Protein AF-A0A1Y5GME9-F1 (afdb_monomer)

Sequence (101 aa):
MDTKKAIMILSELEQRVSQVKAVLVEQTTKKDYQSLDSLKPLVDSHAKEHKVLLSDIATLADISPNTLTRLLKDPQSAKVSTLTAVLGVLGKSLYIGQNNG

Mean predicted aligned error: 10.36 Å

Secondary structure (DSSP, 8-state):
--HHHHHHHHHHHHHHHHHHHHHHHHHHH------GGGHHHHHHHHHHHHT--HHHHHHHTT--HHHHHHHHH-SSSS-HHHHHHHHHHTT----------

Foldseek 3Di:
DCPPVVVVVVVVVVVVVVVVVVVVVVVVPPPPDDDLLCVLVLLVVLCVVVVHDCCVLCVQLVHHSVLSVVCNVPVPPHDPSSVQSSCVSSVHGDDDDDPPD

Radius of gyration: 22.22 Å; Cα contacts (8 Å, |Δi|>4): 53; chains: 1; bounding box: 47×30×63 Å

Solvent-accessible surface area (backbone atoms only — not comparable to full-atom values): 6096 Å² total; per-residue (Å²): 140,55,67,66,58,54,52,52,51,50,54,53,49,53,51,50,53,52,51,53,52,51,52,53,52,56,65,72,64,64,79,84,81,73,64,71,87,49,48,41,64,50,52,55,48,50,27,62,77,70,73,48,53,70,60,53,52,17,54,73,34,74,45,51,57,66,56,47,54,47,34,59,73,43,56,86,82,44,57,66,68,60,52,46,32,48,33,47,72,71,76,46,80,86,82,88,76,84,84,83,122

Structure (mmCIF, N/CA/C/O backbone):
data_AF-A0A1Y5GME9-F1
#
_entry.id   AF-A0A1Y5GME9-F1
#
loop_
_atom_site.group_PDB
_atom_site.id
_atom_site.type_symbol
_atom_site.label_atom_id
_atom_site.label_alt_id
_atom_site.label_comp_id
_atom_site.label_asym_id
_atom_site.label_entity_id
_atom_site.label_seq_id
_atom_site.pdbx_PDB_ins_code
_atom_site.Cartn_x
_atom_site.Cartn_y
_atom_site.Cartn_z
_atom_site.occupancy
_atom_site.B_iso_or_equiv
_atom_site.auth_seq_id
_atom_site.auth_comp_id
_atom_site.auth_asym_id
_atom_site.auth_atom_id
_atom_site.pdbx_PDB_model_num
ATOM 1 N N . MET A 1 1 ? 33.124 4.239 -48.886 1.00 54.19 1 MET A N 1
ATOM 2 C CA . MET A 1 1 ? 31.991 3.959 -47.973 1.00 54.19 1 MET A CA 1
ATOM 3 C C . MET A 1 1 ? 31.730 2.455 -47.981 1.00 54.19 1 MET A C 1
ATOM 5 O O . MET A 1 1 ? 30.728 1.990 -48.493 1.00 54.19 1 MET A O 1
ATOM 9 N N . ASP A 1 2 ? 32.741 1.640 -47.703 1.00 65.50 2 ASP A N 1
ATOM 10 C CA . ASP A 1 2 ? 33.258 1.271 -46.369 1.00 65.50 2 ASP A CA 1
ATOM 11 C C . ASP A 1 2 ? 32.336 0.317 -45.615 1.00 65.50 2 ASP A C 1
ATOM 13 O O . ASP A 1 2 ? 31.858 0.595 -44.519 1.00 65.50 2 ASP A O 1
ATOM 17 N N . THR A 1 3 ? 32.155 -0.865 -46.198 1.00 77.19 3 THR A N 1
ATOM 18 C CA . THR A 1 3 ? 31.574 -2.057 -45.566 1.00 77.19 3 THR A CA 1
ATOM 19 C C . THR A 1 3 ? 32.194 -2.330 -44.189 1.00 77.19 3 THR A C 1
ATOM 21 O O . THR A 1 3 ? 31.492 -2.722 -43.265 1.00 77.19 3 THR A O 1
ATOM 24 N N . LYS A 1 4 ? 33.487 -2.021 -44.002 1.00 80.00 4 LYS A N 1
ATOM 25 C CA . LYS A 1 4 ? 34.169 -2.071 -42.695 1.00 80.00 4 LYS A CA 1
ATOM 26 C C . LYS A 1 4 ? 33.574 -1.112 -41.660 1.00 80.00 4 LYS A C 1
ATOM 28 O O . LYS A 1 4 ? 33.429 -1.484 -40.502 1.00 80.00 4 LYS A O 1
ATOM 33 N N . LYS A 1 5 ? 33.200 0.102 -42.071 1.00 81.88 5 LYS A N 1
ATOM 34 C CA . LYS A 1 5 ? 32.574 1.097 -41.189 1.00 81.88 5 LYS A CA 1
ATOM 35 C C . LYS A 1 5 ? 31.168 0.653 -40.780 1.00 81.88 5 LYS A C 1
ATOM 37 O O . LYS A 1 5 ? 30.800 0.825 -39.626 1.00 81.88 5 LYS A O 1
ATOM 42 N N . ALA A 1 6 ? 30.421 0.023 -41.689 1.00 82.00 6 ALA A N 1
ATOM 43 C CA . ALA A 1 6 ? 29.112 -0.555 -41.381 1.00 82.00 6 ALA A CA 1
ATOM 44 C C . ALA A 1 6 ? 29.204 -1.736 -40.394 1.00 82.00 6 ALA A C 1
ATOM 46 O O . ALA A 1 6 ? 28.432 -1.790 -39.442 1.00 82.00 6 ALA A O 1
ATOM 47 N N . ILE A 1 7 ? 30.182 -2.634 -40.571 1.00 88.31 7 ILE A N 1
ATOM 48 C CA . ILE A 1 7 ? 30.429 -3.764 -39.654 1.00 88.31 7 ILE A CA 1
ATOM 49 C C . ILE A 1 7 ? 30.818 -3.266 -38.256 1.00 88.31 7 ILE A C 1
ATOM 51 O O . ILE A 1 7 ? 30.322 -3.776 -37.256 1.00 88.31 7 ILE A O 1
ATOM 55 N N . MET A 1 8 ? 31.664 -2.237 -38.182 1.00 88.38 8 MET A N 1
ATOM 56 C CA . MET A 1 8 ? 32.070 -1.635 -36.912 1.00 88.38 8 MET A CA 1
ATOM 57 C C . MET A 1 8 ? 30.876 -1.021 -36.167 1.00 88.38 8 MET A C 1
ATOM 59 O O . MET A 1 8 ? 30.704 -1.275 -34.980 1.00 88.38 8 MET A O 1
ATOM 63 N N . ILE A 1 9 ? 30.010 -0.287 -36.875 1.00 90.12 9 ILE A N 1
ATOM 64 C CA . ILE A 1 9 ? 28.792 0.298 -36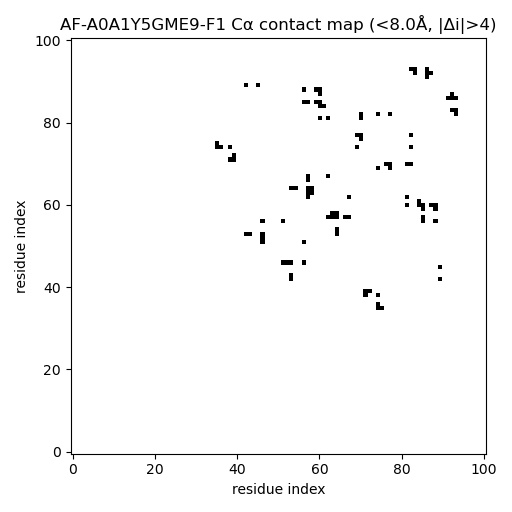.293 1.00 90.12 9 ILE A CA 1
ATOM 65 C C . ILE A 1 9 ? 27.836 -0.794 -35.793 1.00 90.12 9 ILE A C 1
ATOM 67 O O . ILE A 1 9 ? 27.270 -0.657 -34.712 1.00 90.12 9 ILE A O 1
ATOM 71 N N . LEU A 1 10 ? 27.663 -1.885 -36.547 1.00 89.75 10 LEU A N 1
ATOM 72 C CA . LEU A 1 10 ? 26.821 -3.012 -36.132 1.00 89.75 10 LEU A CA 1
ATOM 73 C C . LEU A 1 10 ? 27.333 -3.665 -34.842 1.00 89.75 10 LEU A C 1
ATOM 75 O O . LEU A 1 10 ? 26.555 -3.841 -33.909 1.00 89.75 10 LEU A O 1
ATOM 79 N N . SER A 1 11 ? 28.639 -3.927 -34.748 1.00 89.94 11 SER A N 1
ATOM 80 C CA . SER A 1 11 ? 29.253 -4.477 -33.531 1.00 89.94 11 SER A CA 1
ATOM 81 C C . SER A 1 11 ? 29.060 -3.559 -32.320 1.00 89.94 11 SER A C 1
ATOM 83 O O . SER A 1 11 ? 28.779 -4.025 -31.215 1.00 89.94 11 SER A O 1
ATOM 85 N N . GLU A 1 12 ? 29.191 -2.249 -32.518 1.00 90.62 12 GLU A N 1
ATOM 86 C CA . GLU A 1 12 ? 29.047 -1.263 -31.449 1.00 90.62 12 GLU A CA 1
ATOM 87 C C . GLU A 1 12 ? 27.586 -1.148 -30.975 1.00 90.62 12 GLU A C 1
ATOM 89 O O . GLU A 1 12 ? 27.313 -1.012 -29.779 1.00 90.62 12 GLU A O 1
ATOM 94 N N . LEU A 1 13 ? 26.625 -1.273 -31.898 1.00 91.00 13 LEU A N 1
ATOM 95 C CA . LEU A 1 13 ? 25.197 -1.330 -31.583 1.00 91.00 13 LEU A CA 1
ATOM 96 C C . LEU A 1 13 ? 24.829 -2.603 -30.812 1.00 91.00 13 LEU A C 1
ATOM 98 O O . LEU A 1 13 ? 24.113 -2.519 -29.816 1.00 91.00 13 LEU A O 1
ATOM 102 N N . GLU A 1 14 ? 25.340 -3.766 -31.215 1.00 92.94 14 GLU A N 1
ATOM 103 C CA . GLU A 1 14 ? 25.105 -5.038 -30.516 1.00 92.94 14 GLU A CA 1
ATOM 104 C C . GLU A 1 14 ? 25.644 -5.012 -29.080 1.00 92.94 14 GLU A C 1
ATOM 106 O O . GLU A 1 14 ? 24.975 -5.465 -28.139 1.00 92.94 14 GLU A O 1
ATOM 111 N N . GLN A 1 15 ? 26.821 -4.413 -28.887 1.00 91.62 15 GLN A N 1
ATOM 112 C CA . GLN A 1 15 ? 27.411 -4.233 -27.565 1.00 91.62 15 GLN A CA 1
ATOM 113 C C . GLN A 1 15 ? 26.549 -3.314 -26.686 1.00 91.62 15 GLN A C 1
ATOM 115 O O . GLN A 1 15 ? 26.267 -3.649 -25.532 1.00 91.62 15 GLN A O 1
ATOM 120 N N . ARG A 1 16 ? 26.057 -2.193 -27.231 1.00 90.69 16 ARG A N 1
ATOM 121 C CA . ARG A 1 16 ? 25.149 -1.280 -26.514 1.00 90.69 16 ARG A CA 1
ATOM 122 C C . ARG A 1 16 ? 23.815 -1.938 -26.163 1.00 90.69 16 ARG A C 1
ATOM 124 O O . ARG A 1 16 ? 23.337 -1.776 -25.044 1.00 90.69 16 ARG A O 1
ATOM 131 N N . VAL A 1 17 ? 23.228 -2.717 -27.074 1.00 91.94 17 VAL A N 1
ATOM 132 C CA . VAL A 1 17 ? 21.984 -3.462 -26.809 1.00 91.94 17 VAL A CA 1
ATOM 133 C C . VAL A 1 17 ? 22.183 -4.467 -25.673 1.00 91.94 17 VAL A C 1
ATOM 135 O O . VAL A 1 17 ? 21.316 -4.598 -24.809 1.00 91.94 17 VAL A O 1
ATOM 138 N N . SER A 1 18 ? 23.330 -5.144 -25.635 1.00 89.31 18 SER A N 1
ATOM 139 C CA . SER A 1 18 ? 23.660 -6.091 -24.564 1.00 89.31 18 SER A CA 1
ATOM 140 C C . SER A 1 18 ? 23.813 -5.398 -23.206 1.00 89.31 18 SER A C 1
ATOM 142 O O . SER A 1 18 ? 23.293 -5.890 -22.207 1.00 89.31 18 SER A O 1
ATOM 144 N N . GLN A 1 19 ? 24.437 -4.217 -23.171 1.00 85.88 19 GLN A N 1
ATOM 145 C CA . GLN A 1 19 ? 24.551 -3.402 -21.955 1.00 85.88 19 GLN A CA 1
ATOM 146 C C . GLN A 1 19 ? 23.184 -2.920 -21.452 1.00 85.88 19 GLN A C 1
ATOM 148 O O . GLN A 1 19 ? 22.894 -3.035 -20.265 1.00 85.88 19 GLN A O 1
ATOM 153 N N . VAL A 1 20 ? 22.307 -2.448 -22.345 1.00 86.44 20 VAL A N 1
ATOM 154 C CA . VAL A 1 20 ? 20.946 -2.017 -21.974 1.00 86.44 20 VAL A CA 1
ATOM 155 C C . VAL A 1 20 ? 20.134 -3.180 -21.398 1.00 86.44 20 VAL A C 1
ATOM 157 O O . VAL A 1 20 ? 19.443 -3.009 -20.395 1.00 86.44 20 VAL A O 1
ATOM 160 N N . LYS A 1 21 ? 20.245 -4.379 -21.984 1.00 85.12 21 LYS A N 1
ATOM 161 C CA . LYS A 1 21 ? 19.589 -5.584 -21.453 1.00 85.12 21 LYS A CA 1
ATOM 162 C C . LYS A 1 21 ? 20.106 -5.953 -20.061 1.00 85.12 21 LYS A C 1
ATOM 164 O O . LYS A 1 21 ? 19.294 -6.278 -19.201 1.00 85.12 21 LYS A O 1
ATOM 169 N N . ALA A 1 22 ? 21.417 -5.875 -19.826 1.00 77.44 22 ALA A N 1
ATOM 170 C CA . ALA A 1 22 ? 22.006 -6.157 -18.517 1.00 77.44 22 ALA A CA 1
ATOM 171 C C . ALA A 1 22 ? 21.506 -5.180 -17.438 1.00 77.44 22 ALA A C 1
ATOM 173 O O . ALA A 1 22 ? 21.070 -5.618 -16.377 1.00 77.44 22 ALA A O 1
ATOM 174 N N . VAL A 1 23 ? 21.456 -3.878 -17.745 1.00 74.56 23 VAL A N 1
ATOM 175 C CA . VAL A 1 23 ? 20.917 -2.855 -16.831 1.00 74.56 23 VAL A CA 1
ATOM 176 C C . VAL A 1 23 ? 19.439 -3.101 -16.519 1.00 74.56 23 VAL A C 1
ATOM 178 O O . VAL A 1 23 ? 19.035 -2.983 -15.364 1.00 74.56 23 VAL A O 1
ATOM 181 N N . LEU A 1 24 ? 18.632 -3.497 -17.511 1.00 70.56 24 LEU A N 1
ATOM 182 C CA . LEU A 1 24 ? 17.232 -3.863 -17.273 1.00 70.56 24 LEU A CA 1
ATOM 183 C C . LEU A 1 24 ? 17.112 -5.051 -16.306 1.00 70.56 24 LEU A C 1
ATOM 185 O O . LEU A 1 24 ? 16.288 -5.024 -15.395 1.00 70.56 24 LEU A O 1
ATOM 189 N N . VAL A 1 25 ? 17.944 -6.082 -16.480 1.00 67.94 25 VAL A N 1
ATOM 190 C CA . VAL A 1 25 ? 17.938 -7.269 -15.611 1.00 67.94 25 VAL A CA 1
ATOM 191 C C . VAL A 1 25 ? 18.355 -6.905 -14.183 1.00 67.94 25 VAL A C 1
ATOM 193 O O . VAL A 1 25 ? 17.680 -7.299 -13.231 1.00 67.94 25 VAL A O 1
ATOM 196 N N . GLU A 1 26 ? 19.401 -6.097 -14.008 1.00 58.91 26 GLU A N 1
ATOM 197 C CA . GLU A 1 26 ? 19.848 -5.613 -12.693 1.00 58.91 26 GLU A CA 1
ATOM 198 C C . GLU A 1 26 ? 18.791 -4.744 -11.991 1.00 58.91 26 GLU A C 1
ATOM 200 O O . GLU A 1 26 ? 18.537 -4.904 -10.794 1.00 58.91 26 GLU A O 1
ATOM 205 N N . GLN A 1 27 ? 18.093 -3.881 -12.736 1.00 57.03 27 GLN A N 1
ATOM 206 C CA . GLN A 1 27 ? 16.979 -3.087 -12.210 1.00 57.03 27 GLN A CA 1
ATOM 207 C C . GLN A 1 27 ? 15.77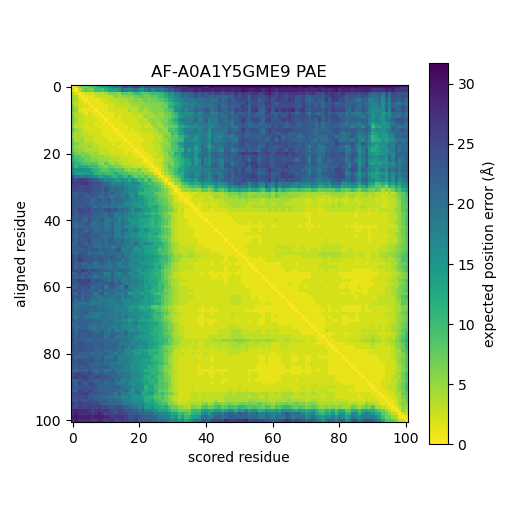0 -3.947 -11.812 1.00 57.03 27 GLN A C 1
ATOM 209 O O . GLN A 1 27 ? 15.092 -3.628 -10.839 1.00 57.03 27 GLN A O 1
ATOM 214 N N . THR A 1 28 ? 15.512 -5.061 -12.506 1.00 53.31 28 THR A N 1
ATOM 215 C CA . THR A 1 28 ? 14.424 -5.992 -12.141 1.00 53.31 28 THR A CA 1
ATOM 216 C C . THR A 1 28 ? 14.760 -6.933 -10.980 1.00 53.31 28 THR A C 1
ATOM 218 O O . THR A 1 28 ? 13.852 -7.515 -10.386 1.00 53.31 28 THR A O 1
ATOM 221 N N . THR A 1 29 ? 16.039 -7.102 -10.629 1.00 53.62 29 THR A N 1
ATOM 222 C CA . THR A 1 29 ? 16.481 -8.103 -9.636 1.00 53.62 29 THR A CA 1
ATOM 223 C C . THR A 1 29 ? 16.746 -7.528 -8.250 1.00 53.62 29 THR A C 1
ATOM 225 O O . THR A 1 29 ? 16.650 -8.261 -7.261 1.00 53.62 29 THR A O 1
ATOM 228 N N . LYS A 1 30 ? 16.998 -6.220 -8.124 1.00 53.28 30 LYS A N 1
ATOM 229 C CA . LYS A 1 30 ? 17.152 -5.577 -6.817 1.00 53.28 30 LYS A CA 1
ATOM 230 C C . LYS A 1 30 ? 15.781 -5.276 -6.205 1.00 53.28 30 LYS A C 1
ATOM 232 O O . LYS A 1 30 ? 15.243 -4.182 -6.342 1.00 53.28 30 LYS A O 1
ATOM 237 N N . LYS A 1 31 ? 15.200 -6.269 -5.528 1.00 63.53 31 LYS A N 1
ATOM 238 C CA . LYS A 1 31 ? 13.998 -6.073 -4.707 1.00 63.53 31 LYS A CA 1
ATOM 239 C C . LYS A 1 31 ? 14.355 -5.187 -3.510 1.00 63.53 31 LYS A C 1
ATOM 241 O O . LYS A 1 31 ? 14.988 -5.651 -2.566 1.00 63.53 31 LYS A O 1
ATOM 246 N N . ASP A 1 32 ? 13.988 -3.912 -3.587 1.00 80.06 32 ASP A N 1
ATOM 247 C CA . ASP A 1 32 ? 14.129 -2.955 -2.490 1.00 80.06 32 ASP A CA 1
ATOM 248 C C . ASP A 1 32 ? 12.993 -3.176 -1.483 1.00 80.06 32 ASP A C 1
ATOM 250 O O . ASP A 1 32 ? 11.864 -2.713 -1.668 1.00 80.06 32 ASP A O 1
ATOM 254 N N . TYR A 1 33 ? 13.261 -3.992 -0.463 1.00 85.12 33 TYR A N 1
ATOM 255 C CA . TYR A 1 33 ? 12.308 -4.241 0.613 1.00 85.12 33 TYR A CA 1
ATOM 256 C C . TYR A 1 33 ? 12.376 -3.106 1.629 1.00 85.12 33 TYR A C 1
ATOM 258 O O . TYR A 1 33 ? 13.453 -2.741 2.096 1.00 85.12 33 TYR A O 1
ATOM 266 N N . GLN A 1 34 ? 11.214 -2.595 2.018 1.00 87.75 34 GLN A N 1
ATOM 267 C CA . GLN A 1 34 ? 11.102 -1.588 3.067 1.00 87.75 34 GLN A CA 1
ATOM 268 C C . GLN A 1 34 ? 10.468 -2.197 4.314 1.00 87.75 34 GLN A C 1
ATOM 270 O O . GLN A 1 34 ? 9.634 -3.102 4.216 1.00 87.75 34 GLN A O 1
ATOM 275 N N . SER A 1 35 ? 10.871 -1.695 5.486 1.00 89.69 35 SER A N 1
ATOM 276 C CA . SER A 1 35 ? 10.229 -2.063 6.750 1.00 89.69 35 SER A CA 1
ATOM 277 C C . SER A 1 35 ? 8.755 -1.672 6.720 1.00 89.69 35 SER A C 1
ATOM 279 O O . SER A 1 35 ? 8.363 -0.675 6.107 1.00 89.69 35 SER A O 1
ATOM 281 N N . LEU A 1 36 ? 7.939 -2.426 7.451 1.00 89.94 36 LEU A N 1
ATOM 282 C CA . LEU A 1 36 ? 6.528 -2.122 7.622 1.00 89.94 36 LEU A CA 1
ATOM 283 C C . LEU A 1 36 ? 6.297 -0.756 8.295 1.00 89.94 36 LEU A C 1
ATOM 2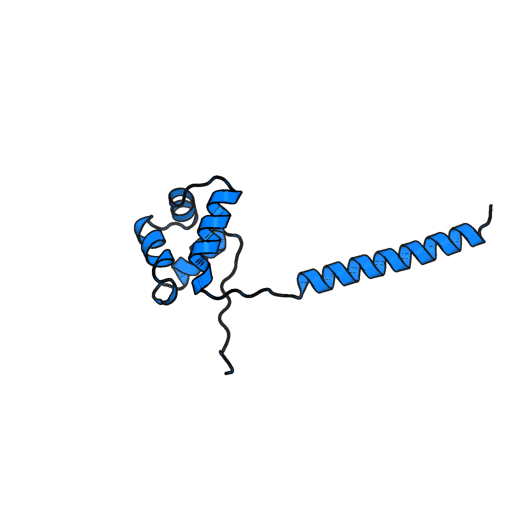85 O O . LEU A 1 36 ? 5.296 -0.096 8.024 1.00 89.94 36 LEU A O 1
ATOM 289 N N . ASP A 1 37 ? 7.252 -0.286 9.098 1.00 90.00 37 ASP A N 1
ATOM 290 C CA . ASP A 1 37 ? 7.197 1.034 9.742 1.00 90.00 37 ASP A CA 1
ATOM 291 C C . ASP A 1 37 ? 7.219 2.189 8.721 1.00 90.00 37 ASP A C 1
ATOM 293 O O . ASP A 1 37 ? 6.777 3.302 9.006 1.00 90.00 37 ASP A O 1
ATOM 297 N N . SER A 1 38 ? 7.680 1.927 7.493 1.00 91.50 38 SER A N 1
ATOM 298 C CA . SER A 1 38 ? 7.670 2.885 6.383 1.00 91.50 38 SER A CA 1
ATOM 299 C C . SER A 1 38 ? 6.304 3.008 5.693 1.00 91.50 38 SER A C 1
ATOM 301 O O . SER A 1 38 ? 6.157 3.825 4.782 1.00 91.50 38 SER A O 1
ATOM 303 N N . LEU A 1 39 ? 5.281 2.255 6.123 1.00 94.75 39 LEU A N 1
ATOM 304 C CA . LEU A 1 39 ? 3.963 2.246 5.480 1.00 94.75 39 LEU A CA 1
ATOM 305 C C . LEU A 1 39 ? 3.306 3.631 5.450 1.00 94.75 39 LEU A C 1
ATOM 307 O O . LEU A 1 39 ? 2.787 4.038 4.413 1.00 94.75 39 LEU A O 1
ATOM 311 N N . LYS A 1 40 ? 3.329 4.375 6.561 1.00 96.31 40 LYS A N 1
ATOM 312 C CA . LYS A 1 40 ? 2.699 5.701 6.608 1.00 96.31 40 LYS A CA 1
ATOM 313 C C . LYS A 1 40 ? 3.366 6.702 5.651 1.00 96.31 40 LYS A C 1
ATOM 315 O O . LYS A 1 40 ? 2.648 7.268 4.828 1.00 96.31 40 LYS A O 1
ATOM 320 N N . PRO A 1 41 ? 4.700 6.886 5.678 1.00 95.50 41 PRO A N 1
ATOM 321 C CA . PRO A 1 41 ? 5.395 7.701 4.682 1.00 95.50 41 PRO A CA 1
ATOM 322 C C . PRO A 1 41 ? 5.108 7.298 3.229 1.00 95.50 41 PRO A C 1
ATOM 324 O O . PRO A 1 41 ? 4.989 8.174 2.371 1.00 95.50 41 PRO A O 1
ATOM 327 N N . LEU A 1 42 ? 4.969 5.997 2.947 1.00 95.00 42 LEU A N 1
ATOM 328 C CA . LEU A 1 42 ? 4.628 5.491 1.614 1.00 95.00 42 LEU A CA 1
ATOM 329 C C . LEU A 1 42 ? 3.218 5.904 1.184 1.00 95.00 42 LEU A C 1
ATOM 331 O O . LEU A 1 42 ? 3.037 6.395 0.071 1.00 95.00 42 LEU A O 1
ATOM 335 N N . VAL A 1 43 ? 2.228 5.731 2.061 1.00 96.94 43 VAL A N 1
ATOM 336 C CA . VAL A 1 43 ? 0.835 6.114 1.791 1.00 96.94 43 VAL A CA 1
ATOM 337 C C . VAL A 1 43 ? 0.709 7.627 1.611 1.00 96.94 43 VAL A C 1
ATOM 339 O O . VAL A 1 43 ? 0.077 8.072 0.655 1.00 96.94 43 VAL A O 1
ATOM 342 N N . ASP A 1 44 ? 1.365 8.418 2.463 1.00 96.94 44 ASP A N 1
ATOM 343 C CA . ASP A 1 44 ? 1.365 9.882 2.359 1.00 96.94 44 ASP A CA 1
ATOM 344 C C . ASP A 1 44 ? 2.023 10.359 1.050 1.00 96.94 44 ASP A C 1
ATOM 346 O O . ASP A 1 44 ? 1.507 11.254 0.375 1.00 96.94 44 ASP A O 1
ATOM 350 N N . SER A 1 45 ? 3.146 9.743 0.662 1.00 96.31 45 SER A N 1
ATOM 351 C CA . SER A 1 45 ? 3.834 10.048 -0.600 1.00 96.31 45 SER A CA 1
ATOM 352 C C . SER A 1 45 ? 2.965 9.707 -1.806 1.00 96.31 45 SER A C 1
ATOM 354 O O . SER A 1 45 ? 2.777 10.551 -2.680 1.00 96.31 45 SER A O 1
ATOM 356 N N . HIS A 1 46 ? 2.357 8.518 -1.816 1.00 96.44 46 HIS A N 1
ATOM 357 C CA . HIS A 1 46 ? 1.465 8.093 -2.892 1.00 96.44 46 HIS A CA 1
ATOM 358 C C . HIS A 1 46 ? 0.268 9.043 -3.043 1.00 96.44 46 HIS A C 1
ATOM 360 O O . HIS A 1 46 ? -0.034 9.474 -4.158 1.00 96.44 46 HIS A O 1
ATOM 366 N N . ALA A 1 47 ? -0.364 9.421 -1.925 1.00 97.06 47 ALA A N 1
ATOM 367 C CA . ALA A 1 47 ? -1.473 10.371 -1.904 1.00 97.06 47 ALA A CA 1
ATOM 368 C C . ALA A 1 47 ? -1.077 11.725 -2.513 1.00 97.06 47 ALA A C 1
ATOM 370 O O . ALA A 1 47 ? -1.798 12.281 -3.343 1.00 97.06 47 ALA A O 1
ATOM 371 N N . LYS A 1 48 ? 0.110 12.229 -2.156 1.00 97.19 48 LYS A N 1
ATOM 372 C CA . LYS A 1 48 ? 0.644 13.493 -2.673 1.00 97.19 48 LYS A CA 1
ATOM 373 C C . LYS A 1 48 ? 0.972 13.427 -4.166 1.00 97.19 48 LYS A C 1
ATOM 375 O O . LYS A 1 48 ? 0.619 14.347 -4.900 1.00 97.19 48 LYS A O 1
ATOM 380 N N . GLU A 1 49 ? 1.644 12.369 -4.610 1.00 97.19 49 GLU A N 1
ATOM 381 C CA . GLU A 1 49 ? 2.047 12.173 -6.009 1.00 97.19 49 GLU A CA 1
ATOM 382 C C . GLU A 1 49 ? 0.839 12.076 -6.944 1.00 97.19 49 GLU A C 1
ATOM 384 O O . GLU A 1 49 ? 0.818 12.705 -8.002 1.00 97.19 49 GLU A O 1
ATOM 389 N N . HIS A 1 50 ? -0.193 11.344 -6.521 1.00 96.19 50 HIS A N 1
ATOM 390 C CA . HIS A 1 50 ? -1.382 11.076 -7.331 1.00 96.19 50 HIS A CA 1
ATOM 391 C C . HIS A 1 50 ? -2.520 12.071 -7.073 1.00 96.19 50 HIS A C 1
ATOM 393 O O . HIS A 1 50 ? -3.555 11.994 -7.729 1.00 96.19 50 HIS A O 1
ATOM 399 N N . LYS A 1 51 ? -2.322 13.032 -6.157 1.00 96.69 51 LYS A N 1
ATOM 400 C CA . LYS A 1 51 ? -3.312 14.046 -5.755 1.00 96.69 51 LYS A CA 1
ATOM 401 C C . LYS A 1 51 ? -4.642 13.431 -5.298 1.00 96.69 51 LYS A C 1
ATOM 403 O O . LYS A 1 51 ? -5.707 13.955 -5.616 1.00 96.69 51 LYS A O 1
ATOM 408 N N . VAL A 1 52 ? -4.564 12.335 -4.548 1.00 96.50 52 VAL A N 1
ATOM 409 C CA . VAL A 1 52 ? -5.723 11.646 -3.963 1.00 96.50 52 VAL A CA 1
ATOM 410 C C . VAL A 1 52 ? -5.773 11.864 -2.457 1.00 96.50 52 VAL A C 1
ATOM 412 O O . VAL A 1 52 ? -4.755 12.119 -1.811 1.00 96.50 52 VAL A O 1
ATOM 415 N N . LEU A 1 53 ? -6.965 11.764 -1.880 1.00 97.19 53 LEU A N 1
ATOM 416 C CA . LEU A 1 53 ? -7.156 11.839 -0.439 1.00 97.19 53 LEU A CA 1
ATOM 417 C C . LEU A 1 53 ? -6.926 10.467 0.204 1.00 97.19 53 LEU A C 1
ATOM 419 O O . LEU A 1 53 ? -7.131 9.418 -0.407 1.00 97.19 53 LEU A O 1
ATOM 423 N N . LEU A 1 54 ? -6.584 10.455 1.495 1.00 96.44 54 LEU A N 1
ATOM 424 C CA . LEU A 1 54 ? -6.503 9.204 2.262 1.00 96.44 54 LEU A CA 1
ATOM 425 C C . LEU A 1 54 ? -7.848 8.455 2.293 1.00 96.44 54 LEU A C 1
ATOM 427 O O . LEU A 1 54 ? -7.869 7.228 2.341 1.00 96.44 54 LEU A O 1
ATOM 431 N N . SER A 1 55 ? -8.971 9.176 2.231 1.00 96.81 55 SER A N 1
ATOM 432 C CA . SER A 1 55 ? -10.308 8.583 2.098 1.00 96.81 55 SER A CA 1
ATOM 433 C C . SER A 1 55 ? -10.485 7.815 0.791 1.00 96.81 55 SER A C 1
ATOM 435 O O . SER A 1 55 ? -11.167 6.791 0.780 1.00 96.81 55 SER A O 1
ATOM 437 N N . ASP A 1 56 ? -9.852 8.266 -0.291 1.00 97.38 56 ASP A N 1
ATOM 438 C CA . ASP A 1 56 ? -9.921 7.597 -1.590 1.00 97.38 56 ASP A CA 1
ATOM 439 C C . ASP A 1 56 ? -9.120 6.297 -1.538 1.00 97.38 56 ASP A C 1
ATOM 441 O O . ASP A 1 56 ? -9.609 5.255 -1.956 1.00 97.38 56 ASP A O 1
ATOM 445 N N . ILE A 1 57 ? -7.936 6.322 -0.914 1.00 97.88 57 ILE A N 1
ATOM 446 C CA . ILE A 1 57 ? -7.129 5.116 -0.672 1.00 97.88 57 ILE A CA 1
ATOM 447 C C . ILE A 1 57 ? -7.901 4.109 0.189 1.00 97.88 57 ILE A C 1
ATOM 449 O O . ILE A 1 57 ? -7.921 2.923 -0.130 1.00 97.88 57 ILE A O 1
ATOM 453 N N . ALA A 1 58 ? -8.565 4.569 1.255 1.00 97.94 58 ALA A N 1
ATOM 454 C CA . ALA A 1 58 ? -9.407 3.708 2.086 1.00 97.94 58 ALA A CA 1
ATOM 455 C C . ALA A 1 58 ? -10.545 3.072 1.268 1.00 97.94 58 ALA A C 1
ATOM 457 O O . ALA A 1 58 ? -10.783 1.873 1.381 1.00 97.94 58 ALA A O 1
ATOM 458 N N . THR A 1 59 ? -11.188 3.859 0.402 1.00 98.12 59 THR A N 1
ATOM 459 C CA . THR A 1 59 ? -12.270 3.399 -0.480 1.00 98.12 59 THR A CA 1
ATOM 460 C C . THR A 1 59 ? -11.773 2.365 -1.491 1.00 98.12 59 THR A C 1
ATOM 462 O O . THR A 1 59 ? -12.386 1.315 -1.644 1.00 98.12 59 THR A O 1
ATOM 465 N N . LEU A 1 60 ? -10.637 2.618 -2.146 1.00 97.75 60 LEU A N 1
ATOM 466 C CA . LEU A 1 60 ? -10.034 1.699 -3.118 1.00 97.75 60 LEU A CA 1
ATOM 467 C C . LEU A 1 60 ? -9.551 0.393 -2.474 1.00 97.75 60 LEU A C 1
ATOM 469 O O . LEU A 1 60 ? -9.553 -0.650 -3.121 1.00 97.75 60 LEU A O 1
ATOM 473 N N . ALA A 1 61 ? -9.154 0.448 -1.204 1.00 97.56 61 ALA A N 1
ATOM 474 C CA . ALA A 1 61 ? -8.780 -0.721 -0.417 1.00 97.56 61 ALA A CA 1
ATOM 475 C C . ALA A 1 61 ? -9.988 -1.438 0.221 1.00 97.56 61 ALA A C 1
ATOM 477 O O . ALA A 1 61 ? -9.779 -2.401 0.956 1.00 97.56 61 ALA A O 1
ATOM 478 N N . ASP A 1 62 ? -11.219 -0.976 -0.028 1.00 97.81 62 ASP A N 1
ATOM 479 C CA . ASP A 1 62 ? -12.461 -1.494 0.564 1.00 97.81 62 ASP A CA 1
ATOM 480 C C . ASP A 1 62 ? -12.425 -1.549 2.106 1.00 97.81 62 ASP A C 1
ATOM 482 O O . ASP A 1 62 ? -12.782 -2.534 2.757 1.00 97.81 62 ASP A O 1
ATOM 486 N N . ILE A 1 63 ? -11.935 -0.471 2.726 1.00 97.69 63 ILE A N 1
ATOM 487 C CA . ILE A 1 63 ? -11.871 -0.324 4.184 1.00 97.69 63 ILE A CA 1
ATOM 488 C C . ILE A 1 63 ? -12.406 1.029 4.646 1.00 97.69 63 ILE A C 1
ATOM 490 O O . ILE A 1 63 ? -12.422 2.022 3.924 1.00 97.69 63 ILE A O 1
ATOM 494 N N . SER A 1 64 ? -12.794 1.103 5.920 1.00 97.50 64 SER A N 1
ATOM 495 C CA . SER A 1 64 ? -13.188 2.382 6.512 1.00 97.50 64 SER A CA 1
ATOM 496 C C . SER A 1 64 ? -11.981 3.326 6.695 1.00 97.50 64 SER A C 1
ATOM 498 O O . SER A 1 64 ? -10.877 2.858 7.005 1.00 97.50 64 SER A O 1
ATOM 500 N N . PRO A 1 65 ? -12.173 4.658 6.640 1.00 96.75 65 PRO A N 1
ATOM 501 C CA . PRO A 1 65 ? -11.121 5.629 6.966 1.00 96.75 65 PRO A CA 1
ATOM 502 C C . PRO A 1 65 ? -10.530 5.448 8.375 1.00 96.75 65 PRO A C 1
ATOM 504 O O . PRO A 1 65 ? -9.336 5.662 8.594 1.00 96.75 65 PRO A O 1
ATOM 507 N N . ASN A 1 66 ? -11.342 4.988 9.334 1.00 97.06 66 ASN A N 1
ATOM 508 C CA . ASN A 1 66 ? -10.878 4.663 10.685 1.00 97.06 66 ASN A CA 1
ATOM 509 C C . ASN A 1 66 ? -9.956 3.441 10.691 1.00 97.06 66 ASN A C 1
ATOM 511 O O . ASN A 1 66 ? -8.969 3.420 11.426 1.00 97.06 66 ASN A O 1
ATOM 515 N N . THR A 1 67 ? -10.259 2.434 9.869 1.00 97.12 67 THR A N 1
ATOM 516 C CA . THR A 1 67 ? -9.403 1.258 9.682 1.00 97.12 67 THR A CA 1
ATOM 517 C C . THR A 1 67 ? -8.060 1.673 9.092 1.00 97.12 67 THR A C 1
ATOM 519 O O . THR A 1 67 ? -7.028 1.275 9.628 1.00 97.12 67 THR A O 1
ATOM 522 N N . LEU A 1 68 ? -8.062 2.526 8.060 1.00 97.69 68 LEU A N 1
ATOM 523 C CA . LEU A 1 68 ? -6.830 3.070 7.487 1.00 97.69 68 LEU A CA 1
ATOM 524 C C . LEU A 1 68 ? -6.035 3.859 8.536 1.00 97.69 68 LEU A C 1
ATOM 526 O O . LEU A 1 68 ? -4.853 3.613 8.726 1.00 97.69 68 LEU A O 1
ATOM 530 N N . THR A 1 69 ? -6.681 4.749 9.291 1.00 96.81 69 THR A N 1
ATOM 531 C CA . THR A 1 69 ? -6.007 5.539 10.339 1.00 96.81 69 THR A CA 1
ATOM 532 C C . THR A 1 69 ? -5.351 4.651 11.399 1.00 96.81 69 THR A C 1
ATOM 534 O O . THR A 1 69 ? -4.225 4.916 11.817 1.00 96.81 69 THR A O 1
ATOM 537 N N . ARG A 1 70 ? -6.029 3.576 11.828 1.00 96.81 70 ARG A N 1
ATOM 538 C CA . ARG A 1 70 ? -5.465 2.600 12.775 1.00 96.81 70 ARG A CA 1
ATOM 539 C C . ARG A 1 70 ? -4.274 1.861 12.174 1.00 96.81 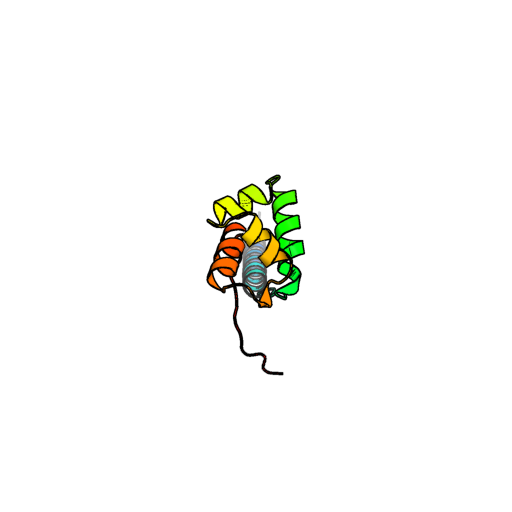70 ARG A C 1
ATOM 541 O O . ARG A 1 70 ? -3.243 1.784 12.832 1.00 96.81 70 ARG A O 1
ATOM 548 N N . LEU A 1 71 ? -4.400 1.399 10.929 1.00 96.81 71 LEU A N 1
ATOM 549 C CA . LEU A 1 71 ? -3.317 0.750 10.193 1.00 96.81 71 LEU A CA 1
ATOM 550 C C . LEU A 1 71 ? -2.071 1.643 10.112 1.00 96.81 71 LEU A C 1
ATOM 552 O O . LEU A 1 71 ? -0.970 1.180 10.372 1.00 96.81 71 LEU A O 1
ATOM 556 N N . LEU A 1 72 ? -2.233 2.924 9.773 1.00 96.38 72 LEU A N 1
ATOM 557 C CA . LEU A 1 72 ? -1.105 3.854 9.637 1.00 96.38 72 LEU A CA 1
ATOM 558 C C . LEU A 1 72 ? -0.448 4.208 10.977 1.00 96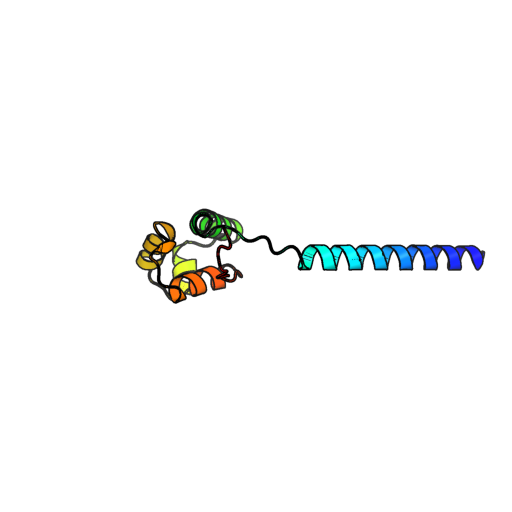.38 72 LEU A C 1
ATOM 560 O O . LEU A 1 72 ? 0.691 4.671 10.990 1.00 96.38 72 LEU A O 1
ATOM 564 N N . LYS A 1 73 ? -1.163 4.033 12.093 1.00 95.69 73 LYS A N 1
ATOM 565 C CA . LYS A 1 73 ? -0.636 4.260 13.443 1.00 95.69 73 LYS A CA 1
ATOM 566 C C . LYS A 1 73 ? 0.134 3.049 13.966 1.00 95.69 73 LYS A C 1
ATOM 568 O O . LYS A 1 73 ? 1.153 3.229 14.623 1.00 95.69 73 LYS A O 1
ATOM 573 N N . ASP A 1 74 ? -0.382 1.853 13.716 1.00 95.19 74 ASP A N 1
ATOM 574 C CA . ASP A 1 74 ? 0.204 0.595 14.167 1.00 95.19 74 ASP A CA 1
ATOM 575 C C . ASP A 1 74 ? -0.015 -0.493 13.103 1.00 95.19 74 ASP A C 1
ATOM 577 O O . ASP A 1 74 ? -1.002 -1.236 13.142 1.00 95.19 74 ASP A O 1
ATOM 581 N N . PRO A 1 75 ? 0.879 -0.572 12.105 1.00 93.62 75 PRO A N 1
ATOM 582 C CA . PRO A 1 75 ? 0.720 -1.518 11.015 1.00 93.62 75 PRO A CA 1
ATOM 583 C C . PRO A 1 75 ? 1.037 -2.959 11.428 1.00 93.62 75 PRO A C 1
ATOM 585 O O . PRO A 1 75 ? 0.582 -3.881 10.758 1.00 93.62 75 PRO A O 1
ATOM 588 N N . GLN A 1 76 ? 1.762 -3.176 12.532 1.00 91.06 76 GLN A N 1
ATOM 589 C CA . GLN A 1 76 ? 2.142 -4.516 12.994 1.00 91.06 76 GLN A CA 1
ATOM 590 C C . GLN A 1 76 ? 0.970 -5.279 13.626 1.00 91.06 76 GLN A C 1
ATOM 592 O O . GLN A 1 76 ? 0.908 -6.502 13.513 1.00 91.06 76 GLN A O 1
ATOM 597 N N . SER A 1 77 ? 0.021 -4.581 14.260 1.00 90.81 77 SER A N 1
ATOM 598 C CA . SER A 1 77 ? -1.183 -5.207 14.831 1.00 90.81 77 SER A CA 1
ATOM 599 C C . SER A 1 77 ? -2.334 -5.372 13.834 1.00 90.81 77 SER A C 1
ATOM 601 O O . SER A 1 77 ? -3.371 -5.965 14.156 1.00 90.81 77 SER A O 1
ATOM 603 N N . ALA A 1 78 ? -2.183 -4.855 12.613 1.00 93.56 78 ALA A N 1
ATOM 604 C CA . ALA A 1 78 ? -3.221 -4.917 11.602 1.00 93.56 78 ALA A CA 1
ATOM 605 C C . A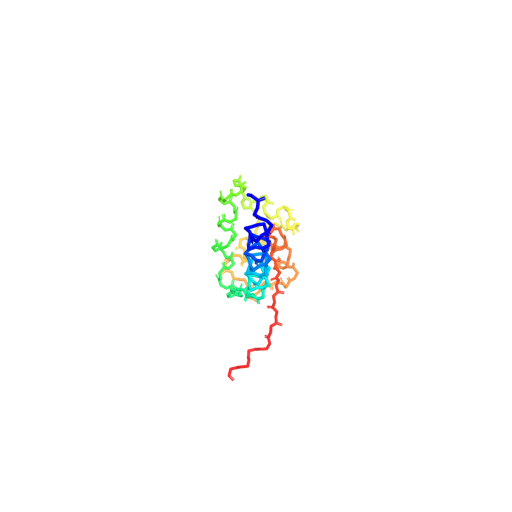LA A 1 78 ? -3.379 -6.324 11.011 1.00 93.56 78 ALA A C 1
ATOM 607 O O . ALA A 1 78 ? -2.441 -7.112 10.900 1.00 93.56 78 ALA A O 1
ATOM 608 N N . LYS A 1 79 ? -4.598 -6.632 10.553 1.00 95.00 79 LYS A N 1
ATOM 609 C CA . LYS A 1 79 ? -4.844 -7.859 9.793 1.00 95.00 79 LYS A CA 1
ATOM 610 C C . LYS A 1 79 ? -4.039 -7.823 8.494 1.00 95.00 79 LYS A C 1
ATOM 612 O O . LYS A 1 79 ? -4.074 -6.825 7.774 1.00 95.00 79 LYS A O 1
ATOM 617 N N . VAL A 1 80 ? -3.418 -8.951 8.149 1.00 94.19 80 VAL A N 1
ATOM 618 C CA . VAL A 1 80 ? -2.674 -9.115 6.888 1.00 94.19 80 VAL A CA 1
ATOM 619 C C . VAL A 1 80 ? -3.536 -8.738 5.680 1.00 94.19 80 VAL A C 1
ATOM 621 O O . VAL A 1 80 ? -3.058 -8.048 4.793 1.00 94.19 80 VAL A O 1
ATOM 624 N N . SER A 1 81 ? -4.826 -9.088 5.676 1.00 96.19 81 SER A N 1
ATOM 625 C CA . SER A 1 81 ? -5.742 -8.716 4.589 1.00 96.19 81 SER A CA 1
ATOM 626 C C . SER A 1 81 ? -5.880 -7.202 4.405 1.00 96.19 81 SER A C 1
ATOM 628 O O . SER A 1 81 ? -5.870 -6.720 3.277 1.00 96.19 81 SER A O 1
ATOM 630 N N . THR A 1 82 ? -5.960 -6.441 5.499 1.00 96.81 82 THR A N 1
ATOM 631 C CA . THR A 1 82 ? -6.025 -4.973 5.471 1.00 96.81 82 THR A CA 1
ATOM 632 C C . THR A 1 82 ? -4.724 -4.373 4.943 1.00 96.81 82 THR A C 1
ATOM 634 O O . THR A 1 82 ? -4.757 -3.460 4.122 1.00 96.81 82 THR A O 1
ATOM 637 N N . LEU A 1 83 ? -3.581 -4.916 5.371 1.00 96.25 83 LEU A N 1
ATOM 638 C CA . LEU A 1 83 ? -2.268 -4.534 4.856 1.00 96.25 83 LEU A CA 1
ATOM 639 C C . LEU A 1 83 ? -2.154 -4.777 3.352 1.00 96.25 83 LEU A C 1
ATOM 641 O O . LEU A 1 83 ? -1.779 -3.877 2.607 1.00 96.25 83 LEU A O 1
ATOM 645 N N . THR A 1 84 ? -2.500 -5.982 2.903 1.00 96.31 84 THR A N 1
ATOM 646 C CA . THR A 1 84 ? -2.436 -6.361 1.491 1.00 96.31 84 THR A CA 1
ATOM 647 C C . THR A 1 84 ? -3.373 -5.515 0.636 1.00 96.31 84 THR A C 1
ATOM 649 O O . THR A 1 84 ? -2.969 -5.111 -0.449 1.00 96.31 84 THR A O 1
ATOM 652 N N . ALA A 1 85 ? -4.578 -5.198 1.118 1.00 97.56 85 ALA A N 1
ATOM 653 C CA . ALA A 1 85 ? -5.517 -4.341 0.398 1.00 97.56 85 ALA A CA 1
ATOM 654 C C . ALA A 1 85 ? -4.942 -2.934 0.169 1.00 97.56 85 ALA A C 1
ATOM 656 O O . ALA A 1 85 ? -4.896 -2.464 -0.965 1.00 97.56 85 ALA A O 1
ATOM 657 N N . VAL A 1 86 ? -4.419 -2.294 1.222 1.00 97.69 86 VAL A N 1
ATOM 658 C CA . VAL A 1 86 ? -3.809 -0.959 1.105 1.00 97.69 86 VAL A CA 1
ATOM 659 C C . VAL A 1 86 ? -2.558 -1.001 0.228 1.00 97.69 86 VAL A C 1
ATOM 661 O O . VAL A 1 86 ? -2.431 -0.192 -0.685 1.00 97.69 86 VAL A O 1
ATOM 664 N N . LEU A 1 87 ? -1.660 -1.970 0.426 1.00 96.38 87 LEU A N 1
ATOM 665 C CA . LEU A 1 87 ? -0.477 -2.128 -0.429 1.00 96.38 87 LEU A CA 1
ATOM 666 C C . LEU A 1 87 ? -0.850 -2.366 -1.900 1.00 96.38 87 LEU A C 1
ATOM 668 O O . LEU A 1 87 ? -0.171 -1.845 -2.782 1.00 96.38 87 LEU A O 1
ATOM 672 N N . GLY A 1 88 ? -1.941 -3.087 -2.163 1.00 96.56 88 GLY A N 1
ATOM 673 C CA . GLY A 1 88 ? -2.470 -3.316 -3.505 1.00 96.56 88 GLY A CA 1
ATOM 674 C C . GLY A 1 88 ? -2.851 -2.019 -4.217 1.00 96.56 88 GLY A C 1
ATOM 675 O O . GLY A 1 88 ? -2.468 -1.834 -5.371 1.00 96.56 88 GLY A O 1
ATOM 676 N N . VAL A 1 89 ? -3.501 -1.081 -3.517 1.00 97.12 89 VAL A N 1
ATOM 677 C CA . VAL A 1 89 ? -3.797 0.264 -4.053 1.00 97.12 89 VAL A CA 1
ATOM 678 C C . VAL A 1 89 ? -2.512 1.000 -4.445 1.00 97.12 89 VAL A C 1
ATOM 680 O O . VAL A 1 89 ? -2.463 1.664 -5.475 1.00 97.12 89 VAL A O 1
ATOM 683 N N . LEU A 1 90 ? -1.441 0.829 -3.667 1.00 95.38 90 LEU A N 1
ATOM 684 C CA . LEU A 1 90 ? -0.133 1.441 -3.916 1.00 95.38 90 LEU A CA 1
ATOM 685 C C . LEU A 1 90 ? 0.695 0.709 -4.997 1.00 95.38 90 LEU A C 1
ATOM 687 O O . LEU A 1 90 ? 1.841 1.095 -5.261 1.00 95.38 90 LEU A O 1
ATOM 691 N N . GLY A 1 91 ? 0.174 -0.373 -5.589 1.00 93.69 91 GLY A N 1
ATOM 692 C CA . GLY A 1 91 ? 0.920 -1.226 -6.520 1.00 93.69 91 GLY A CA 1
ATOM 693 C C . GLY A 1 91 ? 2.116 -1.923 -5.860 1.00 93.69 91 GLY A C 1
ATOM 694 O O . GLY A 1 91 ? 3.162 -2.112 -6.482 1.00 93.69 91 GLY A O 1
ATOM 695 N N . LYS A 1 92 ? 2.003 -2.237 -4.568 1.00 92.81 92 LYS A N 1
ATOM 696 C CA . LYS A 1 92 ? 3.030 -2.885 -3.745 1.0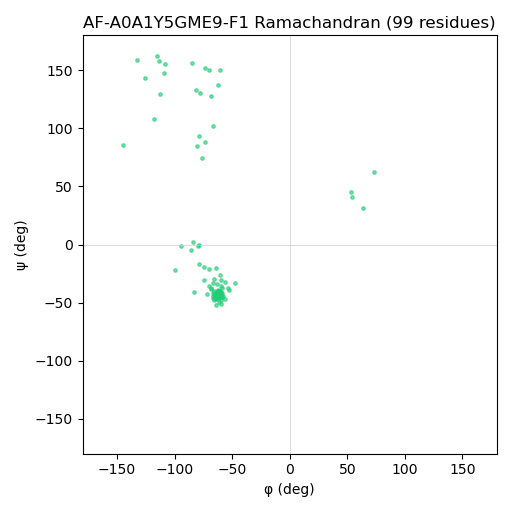0 92.81 92 LYS A CA 1
ATOM 697 C C . LYS A 1 92 ? 2.545 -4.262 -3.295 1.00 92.81 92 LYS A C 1
ATOM 699 O O . LYS A 1 92 ? 1.355 -4.567 -3.306 1.00 92.81 92 LYS A O 1
ATOM 704 N N . SER A 1 93 ? 3.478 -5.106 -2.870 1.00 91.38 93 SER A N 1
ATOM 705 C CA . SER A 1 93 ? 3.173 -6.437 -2.341 1.00 91.38 93 SER A CA 1
ATOM 706 C C . SER A 1 93 ? 3.796 -6.615 -0.967 1.00 91.38 93 SER A C 1
ATOM 708 O O . SER A 1 93 ? 4.902 -6.141 -0.713 1.00 91.38 93 SER A O 1
ATOM 710 N N . LEU A 1 94 ? 3.081 -7.313 -0.088 1.00 91.56 94 LEU A N 1
ATOM 711 C CA . LEU A 1 94 ? 3.612 -7.707 1.208 1.00 91.56 94 LEU A CA 1
ATOM 712 C C . LEU A 1 94 ? 4.547 -8.906 1.026 1.00 91.56 94 LEU A C 1
ATOM 714 O O . LEU A 1 94 ? 4.169 -9.900 0.407 1.00 91.56 94 LEU A O 1
ATOM 718 N N . TYR A 1 95 ? 5.7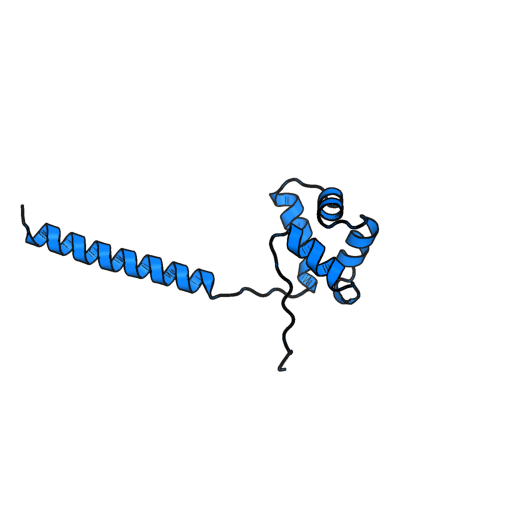43 -8.822 1.598 1.00 89.62 95 TYR A N 1
ATOM 719 C CA . TYR A 1 95 ? 6.669 -9.942 1.695 1.00 89.62 95 TYR A CA 1
ATOM 720 C C . TYR A 1 95 ? 6.827 -10.340 3.161 1.00 89.62 95 TYR A C 1
ATOM 722 O O . TYR A 1 95 ? 7.087 -9.490 4.009 1.00 89.62 95 TYR A O 1
ATOM 730 N N . ILE A 1 96 ? 6.669 -11.631 3.449 1.00 85.62 96 ILE A N 1
ATOM 731 C CA . ILE A 1 96 ? 6.872 -12.205 4.779 1.00 85.62 96 ILE A CA 1
ATOM 732 C C . ILE A 1 96 ? 8.016 -13.206 4.646 1.00 85.62 96 ILE A C 1
ATOM 734 O O . ILE A 1 96 ? 7.861 -14.253 4.021 1.00 85.62 96 ILE A O 1
ATOM 738 N N . GLY A 1 97 ? 9.176 -12.851 5.190 1.00 83.19 97 GLY A N 1
ATOM 739 C CA . GLY A 1 97 ? 10.358 -13.706 5.232 1.00 83.19 97 GLY A CA 1
ATOM 740 C C . GLY A 1 97 ? 10.700 -14.098 6.664 1.00 83.19 97 GLY A C 1
ATOM 741 O O . GLY A 1 97 ? 10.321 -13.410 7.611 1.00 83.19 97 GLY A O 1
ATOM 742 N N . GLN 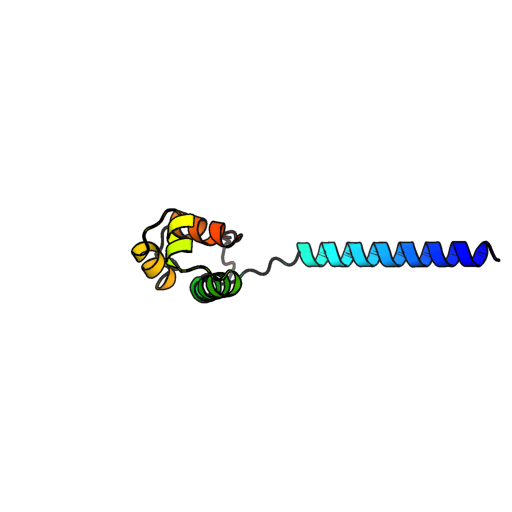A 1 98 ? 11.437 -15.195 6.826 1.00 73.69 98 GLN A N 1
ATOM 743 C CA . GLN A 1 98 ? 12.061 -15.503 8.109 1.00 73.69 98 GLN A CA 1
ATOM 744 C C . GLN A 1 98 ? 13.163 -14.479 8.383 1.00 73.69 98 GLN A C 1
ATOM 746 O O . GLN A 1 98 ? 14.033 -14.252 7.541 1.00 73.69 98 GLN A O 1
ATOM 751 N N . ASN A 1 99 ? 13.110 -13.853 9.558 1.00 62.88 99 ASN A N 1
ATOM 752 C CA . ASN A 1 99 ? 14.227 -13.074 10.066 1.00 62.88 99 ASN A CA 1
ATOM 753 C C . ASN A 1 99 ? 15.308 -14.066 10.512 1.00 62.88 99 ASN A C 1
ATOM 755 O O . ASN A 1 99 ? 15.293 -14.531 11.651 1.00 62.88 99 ASN A O 1
ATOM 759 N N . ASN A 1 100 ? 16.186 -14.453 9.589 1.00 56.00 100 ASN A N 1
ATOM 760 C CA . ASN A 1 100 ? 17.393 -15.208 9.913 1.00 56.00 100 ASN A CA 1
ATOM 761 C C . ASN A 1 100 ? 18.395 -14.217 10.518 1.00 56.00 100 ASN A C 1
ATOM 763 O O . ASN A 1 100 ? 19.285 -13.738 9.817 1.00 56.00 100 ASN A O 1
ATOM 767 N N . GLY A 1 101 ? 18.139 -13.826 11.769 1.00 46.78 101 GLY A N 1
ATOM 768 C CA . GLY A 1 101 ? 19.062 -13.031 12.577 1.00 46.78 101 GLY A CA 1
ATOM 769 C C . GLY A 1 101 ? 20.354 -13.778 12.861 1.00 46.78 101 GLY A C 1
ATOM 770 O O . GLY A 1 101 ? 20.299 -15.025 12.972 1.00 46.78 101 GLY A O 1
#

Nearest PDB structures (foldseek):
  8ezt-assembly1_D-2  TM=7.460E-01  e=2.644E-03  Legionella pneumophila
  3dnv-assembly1_B  TM=7.260E-01  e=3.353E-03  Escherichia coli K-12
  5k98-assembly1_P  TM=7.261E-01  e=3.353E-03  Escherichia coli MP020980.2
  4z59-assembly1_A  TM=7.245E-01  e=1.101E-02  Escherichia coli K-12
  2wiu-assembly1_B  TM=7.504E-01  e=1.668E-02  Escherichia coli

pLDDT: mean 88.16, std 12.78, range [46.78, 98.12]